Protein AF-A0A6B2TI38-F1 (afdb_monomer)

pLDDT: mean 94.14, std 8.58, range [46.91, 98.69]

Mean predicted aligned error: 3.37 Å

Structure (mmCIF, N/CA/C/O backbone):
data_AF-A0A6B2TI38-F1
#
_entry.id   AF-A0A6B2TI38-F1
#
loop_
_atom_site.group_PDB
_atom_site.id
_atom_site.type_symbol
_atom_site.label_atom_id
_atom_site.label_alt_id
_atom_site.label_comp_id
_atom_site.label_asym_id
_atom_site.label_entity_id
_atom_site.label_seq_id
_atom_site.pdbx_PDB_ins_code
_atom_site.Cartn_x
_atom_site.Cartn_y
_atom_site.Cartn_z
_atom_site.occupancy
_atom_site.B_iso_or_equiv
_atom_site.auth_seq_id
_atom_site.auth_comp_id
_atom_site.auth_asym_id
_atom_site.auth_atom_id
_atom_site.pdbx_PDB_model_num
ATOM 1 N N . GLY A 1 1 ? -5.266 13.052 19.823 1.00 46.91 1 GLY A N 1
ATOM 2 C CA . GLY A 1 1 ? -6.495 13.640 20.388 1.00 46.91 1 GLY A CA 1
ATOM 3 C C . GLY A 1 1 ? -7.495 12.536 20.680 1.00 46.91 1 GLY A C 1
ATOM 4 O O . GLY A 1 1 ? -7.220 11.406 20.290 1.00 46.91 1 GLY A O 1
ATOM 5 N N . PRO A 1 2 ? -8.620 12.839 21.339 1.00 62.25 2 PRO A N 1
ATOM 6 C CA . PRO A 1 2 ? -9.613 11.852 21.787 1.00 62.25 2 PRO A CA 1
ATOM 7 C C . PRO A 1 2 ? -10.292 11.031 20.669 1.00 62.25 2 PRO A C 1
ATOM 9 O O . PRO A 1 2 ? -11.040 10.115 20.972 1.00 62.25 2 PRO A O 1
ATOM 12 N N . GLU A 1 3 ? -10.005 11.304 19.393 1.00 71.62 3 GLU A N 1
ATOM 13 C CA . GLU A 1 3 ? -10.662 10.674 18.235 1.00 71.62 3 GLU A CA 1
ATOM 14 C C . GLU A 1 3 ? -9.812 9.619 17.506 1.00 71.62 3 GLU A C 1
ATOM 16 O O . GLU A 1 3 ? -10.222 9.102 16.472 1.00 71.62 3 GLU A O 1
ATOM 21 N N . GLY A 1 4 ? -8.627 9.282 18.025 1.00 77.00 4 GLY A N 1
ATOM 22 C CA . GLY A 1 4 ? -7.748 8.293 17.396 1.00 77.00 4 GLY A CA 1
ATOM 23 C C . GLY A 1 4 ? -7.167 8.728 16.034 1.00 77.00 4 GLY A C 1
ATOM 24 O O . GLY A 1 4 ? -7.403 9.843 15.558 1.00 77.00 4 GLY A O 1
ATOM 25 N N . PRO A 1 5 ? -6.305 7.895 15.431 1.00 86.88 5 PRO A N 1
ATOM 26 C CA . PRO A 1 5 ? -5.787 8.123 14.082 1.00 86.88 5 PRO A CA 1
ATOM 27 C C . PRO A 1 5 ? -6.892 7.967 13.027 1.00 86.88 5 PRO A C 1
ATOM 29 O O . PRO A 1 5 ? -7.718 7.068 13.118 1.00 86.88 5 PRO A O 1
ATOM 32 N N . ARG A 1 6 ? -6.877 8.831 12.004 1.00 93.69 6 ARG A N 1
ATOM 33 C CA . ARG A 1 6 ? -7.851 8.813 10.892 1.00 93.69 6 ARG A CA 1
ATOM 34 C C . ARG A 1 6 ? -7.288 8.215 9.606 1.00 93.69 6 ARG A C 1
ATOM 36 O O . ARG A 1 6 ? -8.027 7.716 8.765 1.00 93.69 6 ARG A O 1
ATOM 43 N N . THR A 1 7 ? -5.972 8.277 9.430 1.00 96.06 7 THR A N 1
ATOM 44 C CA . THR A 1 7 ? -5.290 7.799 8.227 1.00 96.06 7 THR A CA 1
ATOM 45 C C . THR A 1 7 ? -3.934 7.199 8.566 1.00 96.06 7 THR A C 1
ATOM 47 O O . THR A 1 7 ? -3.351 7.485 9.615 1.00 96.06 7 THR A O 1
ATOM 50 N N . VAL A 1 8 ? -3.423 6.381 7.650 1.00 96.38 8 VAL A N 1
ATOM 51 C CA . VAL A 1 8 ? -2.030 5.933 7.624 1.00 96.38 8 VAL A CA 1
ATOM 52 C C . VAL A 1 8 ? -1.439 6.335 6.285 1.00 96.38 8 VAL A C 1
ATOM 54 O O . VAL A 1 8 ? -1.986 5.983 5.242 1.00 96.38 8 VAL A O 1
ATOM 57 N N . THR A 1 9 ? -0.320 7.053 6.315 1.00 97.25 9 THR A N 1
ATOM 58 C CA . THR A 1 9 ? 0.463 7.356 5.115 1.00 97.25 9 THR A CA 1
ATOM 59 C C . THR A 1 9 ? 1.718 6.499 5.108 1.00 97.25 9 THR A C 1
ATOM 61 O O . THR A 1 9 ? 2.537 6.565 6.025 1.00 97.25 9 THR A O 1
ATOM 64 N N . PHE A 1 10 ? 1.877 5.709 4.054 1.00 97.50 10 PHE A N 1
ATOM 65 C CA . PHE A 1 10 ? 3.087 4.957 3.764 1.00 97.50 10 PHE A CA 1
ATOM 66 C C . PHE A 1 10 ? 3.965 5.791 2.837 1.00 97.50 10 PHE A C 1
ATOM 68 O O . PHE A 1 10 ? 3.489 6.255 1.807 1.00 97.50 10 PHE A O 1
ATOM 75 N N . ALA A 1 11 ? 5.236 5.973 3.191 1.00 97.00 11 ALA A N 1
ATOM 76 C CA . ALA A 1 11 ? 6.194 6.734 2.392 1.00 97.00 11 ALA A CA 1
ATOM 77 C C . ALA A 1 11 ? 7.411 5.866 2.062 1.00 97.00 11 ALA A C 1
ATOM 79 O O . ALA A 1 11 ? 8.136 5.447 2.967 1.00 97.00 11 ALA A O 1
ATOM 80 N N . ALA A 1 12 ? 7.660 5.618 0.781 1.00 96.69 12 ALA A N 1
ATOM 81 C CA . ALA A 1 12 ? 8.728 4.758 0.287 1.00 96.69 12 ALA A CA 1
ATOM 82 C C . ALA A 1 12 ? 9.817 5.556 -0.441 1.00 96.69 12 ALA A C 1
ATOM 84 O O . ALA A 1 12 ? 9.540 6.454 -1.237 1.00 96.69 12 ALA A O 1
ATOM 85 N N . ARG A 1 13 ? 11.083 5.171 -0.244 1.00 95.75 13 ARG A N 1
ATOM 86 C CA . ARG A 1 13 ? 12.166 5.577 -1.151 1.00 95.75 13 ARG A CA 1
ATOM 87 C C . ARG A 1 13 ? 12.154 4.639 -2.352 1.00 95.75 13 ARG A C 1
ATOM 89 O O . ARG A 1 13 ? 12.743 3.568 -2.311 1.00 95.75 13 ARG A O 1
ATOM 96 N N . LEU A 1 14 ? 11.483 5.048 -3.426 1.00 94.94 14 LEU A N 1
ATOM 97 C CA . LEU A 1 14 ? 11.204 4.172 -4.574 1.00 94.94 14 LEU A CA 1
ATOM 98 C C . LEU A 1 14 ? 12.453 3.599 -5.263 1.00 94.94 14 LEU A C 1
ATOM 100 O O . LEU A 1 14 ? 12.368 2.545 -5.877 1.00 94.94 14 LEU A O 1
ATOM 104 N N . GLY A 1 15 ? 13.603 4.274 -5.168 1.00 91.75 15 GLY A N 1
ATOM 105 C CA . GLY A 1 15 ? 14.861 3.785 -5.744 1.00 91.75 15 GLY A CA 1
ATOM 106 C C . GLY A 1 15 ? 15.468 2.578 -5.021 1.00 91.75 15 GLY A C 1
ATOM 107 O O . GLY A 1 15 ? 16.320 1.915 -5.597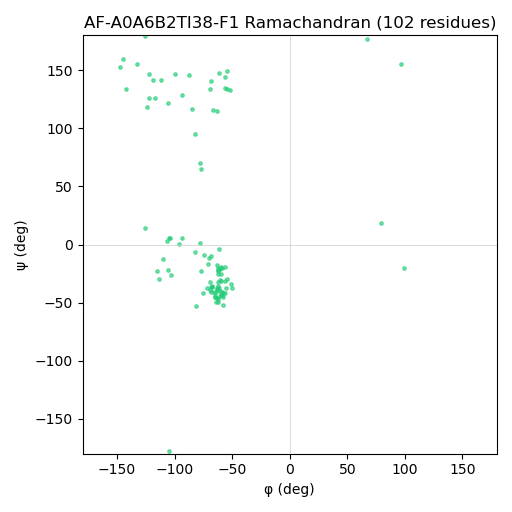 1.00 91.75 15 GLY A O 1
ATOM 108 N N . SER A 1 16 ? 15.042 2.295 -3.787 1.00 92.38 16 SER A N 1
ATOM 109 C CA . SER A 1 16 ? 15.535 1.181 -2.967 1.00 92.38 16 SER A CA 1
ATOM 110 C C . SER A 1 16 ? 14.406 0.274 -2.470 1.00 92.38 16 SER A C 1
ATOM 112 O O . SER A 1 16 ? 14.598 -0.453 -1.505 1.00 92.38 16 SER A O 1
ATOM 114 N N . LEU A 1 17 ? 13.208 0.392 -3.047 1.00 95.81 17 LEU A N 1
ATOM 115 C CA . LEU A 1 17 ? 12.056 -0.411 -2.656 1.00 95.81 17 LEU A CA 1
ATOM 116 C C . LEU A 1 17 ? 12.100 -1.744 -3.408 1.00 95.81 17 LEU A C 1
ATOM 118 O O . LEU A 1 17 ? 11.983 -1.745 -4.637 1.00 95.81 17 LEU A O 1
ATOM 122 N N . GLU A 1 18 ? 12.230 -2.856 -2.688 1.00 95.06 18 GLU A N 1
ATOM 123 C CA . GLU A 1 18 ? 12.138 -4.191 -3.284 1.00 95.06 18 GLU A CA 1
ATOM 124 C C . GLU A 1 18 ? 10.664 -4.573 -3.452 1.00 95.06 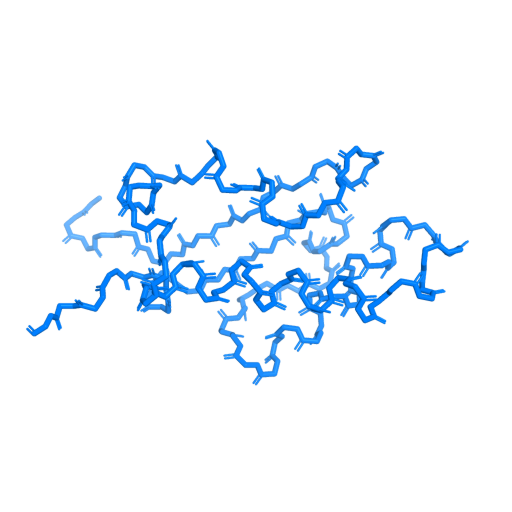18 GLU A C 1
ATOM 126 O O . GLU A 1 18 ? 10.203 -4.840 -4.573 1.00 95.06 18 GLU A O 1
ATOM 131 N N . GLN A 1 19 ? 9.894 -4.471 -2.365 1.00 96.44 19 GLN A N 1
ATOM 132 C CA . GLN A 1 19 ? 8.451 -4.696 -2.353 1.00 96.44 19 GLN A CA 1
ATOM 133 C C . GLN A 1 19 ? 7.727 -3.809 -1.320 1.00 96.44 19 GLN A C 1
ATOM 135 O O . GLN A 1 19 ? 8.309 -3.391 -0.321 1.00 96.44 19 GLN A O 1
ATOM 140 N N . PRO A 1 20 ? 6.445 -3.477 -1.536 1.00 97.69 20 PRO A N 1
ATOM 141 C CA . PRO A 1 20 ? 5.678 -2.666 -0.595 1.00 97.69 20 PRO A CA 1
ATOM 142 C C . PRO A 1 20 ? 5.601 -3.198 0.842 1.00 97.69 20 PRO A C 1
ATOM 144 O O . PRO A 1 20 ? 5.542 -2.386 1.767 1.00 97.69 20 PRO A O 1
ATOM 147 N N . SER A 1 21 ? 5.617 -4.515 1.064 1.00 97.38 21 SER A N 1
ATOM 148 C CA . SER A 1 21 ? 5.600 -5.090 2.416 1.00 97.38 21 SER A CA 1
ATOM 149 C C . SER A 1 21 ? 6.826 -4.746 3.266 1.00 97.38 21 SER A C 1
ATOM 151 O O . SER A 1 21 ? 6.708 -4.750 4.492 1.00 97.38 21 SER A O 1
ATOM 153 N N . ASP A 1 22 ? 7.937 -4.298 2.671 1.00 96.06 22 ASP A N 1
ATOM 154 C CA . ASP A 1 22 ? 9.102 -3.766 3.399 1.00 96.06 22 ASP A CA 1
ATOM 155 C C . ASP A 1 22 ? 8.733 -2.530 4.249 1.00 96.06 22 ASP A C 1
ATOM 157 O O . ASP A 1 22 ? 9.388 -2.184 5.232 1.00 96.06 22 ASP A O 1
ATOM 161 N N . LEU A 1 23 ? 7.626 -1.855 3.915 1.00 96.44 23 LEU A N 1
ATOM 162 C CA . LEU A 1 23 ? 7.109 -0.720 4.680 1.00 96.44 23 LEU A CA 1
ATOM 163 C C . LEU A 1 23 ? 6.522 -1.133 6.042 1.00 96.44 23 LEU A C 1
ATOM 165 O O . LEU A 1 23 ? 6.284 -0.259 6.881 1.00 96.44 23 LEU A O 1
ATOM 169 N N . ALA A 1 24 ? 6.328 -2.435 6.291 1.00 96.38 24 ALA A N 1
ATOM 170 C CA . ALA A 1 24 ? 5.846 -2.972 7.562 1.00 96.38 24 ALA A CA 1
ATOM 171 C C . ALA A 1 24 ? 6.699 -2.536 8.761 1.00 96.38 24 ALA A C 1
ATOM 173 O O . ALA A 1 24 ? 6.161 -2.225 9.823 1.00 96.38 24 ALA A O 1
ATOM 174 N N . GLU A 1 25 ? 8.021 -2.454 8.589 1.00 94.00 25 GLU A N 1
ATOM 175 C CA . GLU A 1 25 ? 8.968 -2.080 9.650 1.00 94.00 25 GLU A CA 1
ATOM 176 C C . GLU A 1 25 ? 8.736 -0.661 10.186 1.00 94.00 25 GLU A C 1
ATOM 178 O O . GLU A 1 25 ? 9.152 -0.315 11.292 1.00 94.00 25 GLU A O 1
ATOM 183 N N . ARG A 1 26 ? 8.053 0.175 9.397 1.00 94.00 26 ARG A N 1
ATOM 184 C CA . ARG A 1 26 ? 7.779 1.586 9.692 1.00 94.00 26 ARG A CA 1
ATOM 185 C C . ARG A 1 26 ? 6.339 1.822 10.134 1.00 94.00 26 ARG A C 1
ATOM 187 O O . ARG A 1 26 ? 5.937 2.974 10.310 1.00 94.00 26 ARG A O 1
ATOM 194 N N . LEU A 1 27 ? 5.561 0.754 10.307 1.00 94.31 27 LEU A N 1
ATOM 195 C CA . LEU A 1 27 ? 4.196 0.847 10.799 1.00 94.31 27 LEU A CA 1
ATOM 196 C C . LEU A 1 27 ? 4.158 1.457 12.209 1.00 94.31 27 LEU A C 1
ATOM 198 O O . LEU A 1 27 ? 5.038 1.203 13.037 1.00 94.31 27 LEU A O 1
ATOM 202 N N . PRO A 1 28 ? 3.093 2.208 12.541 1.00 92.62 28 PRO A N 1
ATOM 203 C CA . PRO A 1 28 ? 2.824 2.590 13.920 1.00 92.62 28 PRO A CA 1
ATOM 204 C C . PRO A 1 28 ? 2.762 1.355 14.827 1.00 92.62 28 PRO A C 1
ATOM 206 O O . PRO A 1 28 ? 2.273 0.305 14.411 1.00 92.62 28 PRO A O 1
ATOM 209 N N . LYS A 1 29 ? 3.152 1.490 16.103 1.00 90.94 29 LYS A N 1
ATOM 210 C CA . LYS A 1 29 ? 3.096 0.386 17.088 1.00 90.94 29 LYS A CA 1
ATOM 211 C C . LYS A 1 29 ? 1.731 -0.309 17.162 1.00 90.94 29 LYS A C 1
ATOM 213 O O . LYS A 1 29 ? 1.664 -1.516 17.359 1.00 90.94 29 LYS A O 1
ATOM 218 N N . ALA A 1 30 ? 0.656 0.454 16.969 1.00 91.62 30 ALA A N 1
ATOM 219 C CA . ALA A 1 30 ? -0.711 -0.057 16.939 1.00 91.62 30 ALA A CA 1
ATOM 220 C C . ALA A 1 30 ? -0.976 -1.065 15.798 1.00 91.62 30 ALA A C 1
ATOM 222 O O . ALA A 1 30 ? -1.896 -1.867 15.913 1.00 91.62 30 ALA A O 1
ATOM 223 N N . LEU A 1 31 ? -0.173 -1.041 14.728 1.00 94.25 31 LEU A N 1
ATOM 224 C CA . LEU A 1 31 ? -0.298 -1.919 13.563 1.00 94.25 31 LEU A CA 1
ATOM 225 C C . LEU A 1 31 ? 0.875 -2.893 13.406 1.00 94.25 31 LEU A C 1
ATOM 227 O O . LEU A 1 31 ? 0.669 -3.991 12.904 1.00 94.25 31 LEU A O 1
ATOM 231 N N . ILE A 1 32 ? 2.090 -2.544 13.846 1.00 94.50 32 ILE A N 1
ATOM 232 C CA . ILE A 1 32 ? 3.279 -3.377 13.595 1.00 94.50 32 ILE A CA 1
ATOM 233 C C . ILE A 1 32 ? 3.159 -4.779 14.214 1.00 94.50 32 ILE A C 1
ATOM 235 O O . ILE A 1 32 ? 3.464 -5.771 13.563 1.00 94.50 32 ILE A O 1
ATOM 239 N N . HIS A 1 33 ? 2.612 -4.886 15.430 1.00 94.06 33 HIS A N 1
ATOM 240 C CA . HIS A 1 33 ? 2.364 -6.174 16.096 1.00 94.06 33 HIS A CA 1
ATOM 241 C C . HIS A 1 33 ? 1.168 -6.942 15.518 1.00 94.06 33 HIS A C 1
ATOM 243 O O . HIS A 1 33 ? 0.922 -8.084 15.894 1.00 94.06 33 HIS A O 1
ATOM 249 N N . ARG A 1 34 ? 0.404 -6.297 14.635 1.00 94.81 34 ARG A N 1
ATOM 250 C CA . ARG A 1 34 ? -0.792 -6.828 13.979 1.00 94.81 34 ARG A CA 1
ATOM 251 C C . ARG A 1 34 ? -0.532 -7.159 12.516 1.00 94.81 34 ARG A C 1
ATOM 253 O O . ARG A 1 34 ? -1.446 -7.591 11.832 1.00 94.81 34 ARG A O 1
ATOM 260 N N . ASN A 1 35 ? 0.694 -6.998 12.022 1.00 96.75 35 ASN A N 1
ATOM 261 C CA . ASN A 1 35 ? 1.054 -7.421 10.676 1.00 96.75 35 ASN A CA 1
ATOM 262 C C . ASN A 1 35 ? 1.248 -8.946 10.604 1.00 96.75 35 ASN A C 1
ATOM 264 O O . ASN A 1 35 ? 2.353 -9.441 10.402 1.00 96.75 35 ASN A O 1
ATOM 268 N N . VAL A 1 36 ? 0.161 -9.687 10.818 1.00 96.31 36 VAL A N 1
ATOM 269 C CA . VAL A 1 36 ? 0.098 -11.152 10.794 1.00 96.31 36 VAL A CA 1
ATOM 270 C C . VAL A 1 36 ? -1.096 -11.618 9.951 1.00 96.31 36 VAL A C 1
ATOM 272 O O . VAL A 1 36 ? -2.068 -10.870 9.809 1.00 96.31 36 VAL A O 1
ATOM 275 N N . PRO A 1 37 ? -1.072 -12.840 9.386 1.00 96.31 37 PRO A 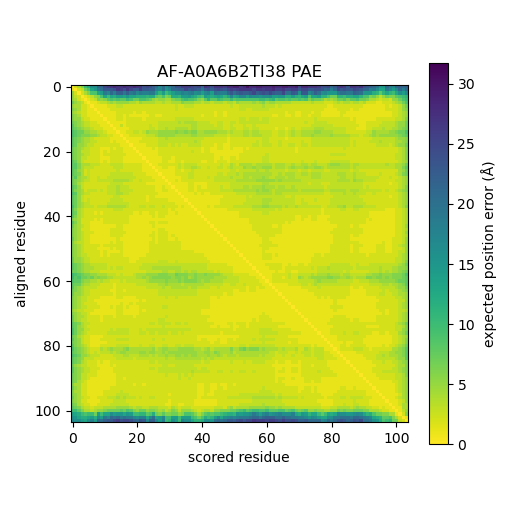N 1
ATOM 276 C CA . PRO A 1 37 ? -2.187 -13.359 8.600 1.00 96.31 37 PRO A CA 1
ATOM 277 C C . PRO A 1 37 ? -3.534 -13.261 9.332 1.00 96.31 37 PRO A C 1
ATOM 279 O O . PRO A 1 37 ? -3.651 -13.646 10.492 1.00 96.31 37 PRO A O 1
ATOM 282 N N . GLY A 1 38 ? -4.557 -12.761 8.632 1.00 95.19 38 GLY A N 1
ATOM 283 C CA . GLY A 1 38 ? -5.911 -12.555 9.166 1.00 95.19 38 GLY A CA 1
ATOM 284 C C . GLY A 1 38 ? -6.214 -11.114 9.594 1.00 95.19 38 GLY A C 1
ATOM 285 O O . GLY A 1 38 ? -7.383 -10.730 9.625 1.00 95.19 38 GLY A O 1
ATOM 286 N N . GLU A 1 39 ? -5.190 -10.296 9.840 1.00 96.94 39 GLU A N 1
ATOM 287 C CA . GLU A 1 39 ? -5.354 -8.883 10.192 1.00 96.94 39 GLU A CA 1
ATOM 288 C C . GLU A 1 39 ? -5.427 -7.985 8.936 1.00 96.94 39 GLU A C 1
ATOM 290 O O . GLU A 1 39 ? -4.754 -8.262 7.932 1.00 96.94 39 GLU A O 1
ATOM 295 N N . PRO A 1 40 ? -6.207 -6.884 8.955 1.00 97.25 40 PRO A N 1
ATOM 296 C CA . PRO A 1 40 ? -6.390 -6.032 7.777 1.00 97.25 40 PRO A CA 1
ATOM 297 C C . PRO A 1 40 ? -5.102 -5.384 7.258 1.00 97.25 40 PRO A C 1
ATOM 299 O O . PRO A 1 40 ? -4.906 -5.314 6.048 1.00 97.25 40 PRO A O 1
ATOM 302 N N . VAL A 1 41 ? -4.187 -4.969 8.142 1.00 97.25 41 VAL A N 1
ATOM 303 C CA . VAL A 1 41 ? -2.895 -4.390 7.728 1.00 97.25 41 VAL A CA 1
ATOM 304 C C . VAL A 1 41 ? -2.025 -5.389 6.954 1.00 97.25 41 VAL A C 1
ATOM 306 O O . VAL A 1 41 ? -1.400 -5.017 5.963 1.00 97.25 41 VAL A O 1
ATOM 309 N N . HIS A 1 42 ? -2.043 -6.667 7.345 1.00 97.88 42 HIS A N 1
ATOM 310 C CA . HIS A 1 42 ? -1.340 -7.721 6.617 1.00 97.88 42 HIS A CA 1
ATOM 311 C C . HIS A 1 42 ? -1.987 -7.980 5.254 1.00 97.88 42 HIS A C 1
ATOM 313 O O . HIS A 1 42 ? -1.290 -8.158 4.256 1.00 97.88 42 HIS A O 1
ATOM 319 N N . ALA A 1 43 ? -3.324 -7.979 5.186 1.00 98.19 43 ALA A N 1
ATOM 320 C CA . ALA A 1 43 ? -4.038 -8.092 3.915 1.00 98.19 43 ALA A CA 1
ATOM 321 C C . ALA A 1 43 ? -3.696 -6.930 2.967 1.00 98.19 43 ALA A C 1
ATOM 323 O O . ALA A 1 43 ? -3.379 -7.179 1.807 1.00 98.19 43 ALA A O 1
ATOM 324 N N . PHE A 1 44 ? -3.663 -5.695 3.479 1.00 98.38 44 PHE A N 1
ATOM 325 C CA . PHE A 1 44 ? -3.289 -4.508 2.710 1.00 98.38 44 PHE A CA 1
ATOM 326 C C . PHE A 1 44 ? -1.888 -4.622 2.110 1.00 98.38 44 PHE A C 1
ATOM 328 O O . PHE A 1 44 ? -1.729 -4.456 0.903 1.00 98.38 44 PHE A O 1
ATOM 335 N N . LEU A 1 45 ? -0.874 -4.942 2.922 1.00 98.25 45 LEU A N 1
ATOM 336 C CA . LEU A 1 45 ? 0.502 -5.054 2.427 1.00 98.25 45 LEU A CA 1
ATOM 337 C C . LEU A 1 45 ? 0.652 -6.183 1.401 1.00 98.25 45 LEU A C 1
ATOM 339 O O . LEU A 1 45 ? 1.319 -6.001 0.387 1.00 98.25 45 LEU A O 1
ATOM 343 N N . ARG A 1 46 ? -0.034 -7.313 1.603 1.00 98.44 46 ARG A N 1
ATOM 344 C CA . ARG A 1 46 ? -0.046 -8.422 0.641 1.00 98.44 46 ARG A CA 1
ATOM 345 C C . ARG A 1 46 ? -0.705 -8.035 -0.687 1.00 98.44 46 ARG A C 1
ATOM 347 O O . ARG A 1 46 ? -0.220 -8.408 -1.755 1.00 98.44 46 ARG A O 1
ATOM 354 N N . ASP A 1 47 ? -1.824 -7.320 -0.638 1.00 98.69 47 ASP A N 1
ATOM 355 C CA . ASP A 1 47 ? -2.505 -6.856 -1.849 1.00 98.69 47 ASP A CA 1
ATOM 356 C C . ASP A 1 47 ? -1.675 -5.780 -2.562 1.00 98.69 47 ASP A C 1
ATOM 358 O O . ASP A 1 47 ? -1.621 -5.752 -3.794 1.00 98.69 47 ASP A O 1
ATOM 362 N N . PHE A 1 48 ? -0.934 -4.969 -1.803 1.00 98.62 48 PHE A N 1
ATOM 363 C CA . PHE A 1 48 ? 0.028 -4.025 -2.357 1.00 98.62 48 PHE A CA 1
ATOM 364 C C . PHE A 1 48 ? 1.185 -4.748 -3.061 1.00 98.62 48 PHE A C 1
ATOM 366 O O . PHE A 1 48 ? 1.503 -4.414 -4.202 1.00 98.62 48 PHE A O 1
ATOM 373 N N . ASP A 1 49 ? 1.759 -5.793 -2.461 1.00 98.62 49 ASP A N 1
ATOM 374 C CA . ASP A 1 49 ? 2.786 -6.616 -3.113 1.00 98.62 49 ASP A CA 1
ATOM 375 C C . ASP A 1 49 ? 2.275 -7.224 -4.423 1.00 98.62 49 ASP A C 1
ATOM 377 O O . ASP A 1 49 ? 2.969 -7.197 -5.444 1.00 98.62 49 ASP A O 1
ATOM 381 N N . ARG A 1 50 ? 1.027 -7.708 -4.439 1.00 98.62 50 ARG A N 1
ATOM 382 C CA . ARG A 1 50 ? 0.387 -8.220 -5.657 1.00 98.62 50 ARG A CA 1
ATOM 383 C C . ARG A 1 50 ? 0.252 -7.134 -6.726 1.00 98.62 50 ARG A C 1
ATOM 385 O O . ARG A 1 50 ? 0.604 -7.388 -7.879 1.00 98.62 50 ARG A O 1
ATOM 392 N N . ALA A 1 51 ? -0.225 -5.943 -6.368 1.00 98.50 51 ALA A N 1
ATOM 393 C CA . ALA A 1 51 ? -0.343 -4.819 -7.298 1.00 98.50 51 ALA A CA 1
ATOM 394 C C . ALA A 1 51 ? 1.033 -4.375 -7.832 1.00 98.50 51 ALA A C 1
ATOM 396 O O . ALA A 1 51 ? 1.202 -4.116 -9.024 1.00 98.50 51 ALA A O 1
ATOM 397 N N . TRP A 1 52 ? 2.055 -4.360 -6.975 1.00 98.31 52 TRP A N 1
ATOM 398 C CA . TRP A 1 52 ? 3.434 -4.046 -7.345 1.00 98.31 52 TRP A CA 1
ATOM 399 C C . TRP A 1 52 ? 4.053 -5.081 -8.286 1.00 98.31 52 TRP A C 1
ATOM 401 O O . TRP A 1 52 ? 4.751 -4.713 -9.240 1.00 98.31 52 TRP A O 1
ATOM 411 N N . ALA A 1 53 ? 3.798 -6.369 -8.051 1.00 98.12 53 ALA A N 1
ATOM 412 C CA . ALA A 1 53 ? 4.214 -7.455 -8.931 1.00 98.12 53 ALA A CA 1
ATOM 413 C C . ALA A 1 53 ? 3.508 -7.373 -10.294 1.00 98.12 53 ALA A C 1
ATOM 415 O O . ALA A 1 53 ? 4.169 -7.443 -11.328 1.00 98.12 53 ALA A O 1
ATOM 416 N N . ALA A 1 54 ? 2.194 -7.125 -10.314 1.00 98.25 54 ALA A N 1
ATOM 417 C CA . ALA A 1 54 ? 1.433 -6.924 -11.550 1.00 98.25 54 ALA A CA 1
ATOM 418 C C . ALA A 1 54 ? 1.916 -5.696 -12.346 1.00 98.25 54 ALA A C 1
ATOM 420 O O . ALA A 1 54 ? 1.922 -5.706 -13.576 1.00 98.25 54 ALA A O 1
ATOM 421 N N . ALA A 1 55 ? 2.397 -4.661 -11.653 1.00 98.12 55 ALA A N 1
ATOM 422 C CA . ALA A 1 55 ? 2.983 -3.473 -12.262 1.00 98.12 55 ALA A CA 1
ATOM 423 C C . ALA A 1 55 ? 4.430 -3.669 -12.768 1.00 98.12 55 ALA A C 1
ATOM 425 O O . ALA A 1 55 ? 5.007 -2.717 -13.296 1.00 98.12 55 ALA A O 1
ATOM 426 N N . ALA A 1 56 ? 5.037 -4.860 -12.658 1.00 96.31 56 ALA A N 1
ATOM 427 C CA . ALA A 1 56 ? 6.413 -5.120 -13.107 1.00 96.31 56 ALA A CA 1
ATOM 428 C C . ALA A 1 56 ? 6.734 -4.654 -14.547 1.00 96.31 56 ALA A C 1
ATOM 430 O O . ALA A 1 56 ? 7.812 -4.084 -14.731 1.00 96.31 56 ALA A O 1
ATOM 431 N N . PRO A 1 57 ? 5.833 -4.760 -15.551 1.00 96.88 57 PRO A N 1
ATOM 432 C CA . PRO A 1 57 ? 6.087 -4.228 -16.896 1.00 96.88 57 PRO A CA 1
ATOM 433 C C . PRO A 1 57 ? 6.358 -2.715 -16.945 1.00 96.88 57 PRO A C 1
ATOM 435 O O . PRO A 1 57 ? 6.964 -2.224 -17.893 1.00 96.88 57 PRO A O 1
ATOM 438 N N . TYR A 1 58 ? 5.948 -1.957 -15.921 1.00 96.31 58 TYR A N 1
ATOM 439 C CA . TYR A 1 58 ? 6.211 -0.519 -15.822 1.00 96.31 58 TYR A CA 1
ATOM 440 C C . TYR A 1 58 ? 7.608 -0.191 -15.274 1.00 96.31 58 TYR A C 1
ATOM 442 O O . TYR A 1 58 ? 7.995 0.978 -15.280 1.00 96.31 58 TYR A O 1
ATOM 450 N N . ALA A 1 59 ? 8.380 -1.186 -14.818 1.00 90.56 59 ALA A N 1
ATOM 451 C CA . ALA A 1 59 ? 9.723 -0.978 -14.272 1.00 90.56 59 ALA A CA 1
ATOM 452 C C . ALA A 1 59 ? 10.681 -0.326 -15.286 1.00 90.56 59 ALA A C 1
ATOM 454 O O . ALA A 1 59 ? 11.513 0.488 -14.889 1.00 90.56 59 ALA A O 1
ATOM 455 N N . SER A 1 60 ? 10.510 -0.591 -16.587 1.00 93.38 60 SER A N 1
ATOM 456 C CA . SER A 1 60 ? 11.279 0.049 -17.667 1.00 93.38 60 SER A CA 1
ATOM 457 C C . SER A 1 60 ? 11.074 1.568 -17.748 1.00 93.38 60 SER A C 1
ATOM 459 O O . SER A 1 60 ? 11.948 2.275 -18.237 1.00 93.38 60 SER A O 1
ATOM 461 N N . TYR A 1 61 ? 9.953 2.085 -17.229 1.00 94.00 61 TYR A N 1
ATOM 462 C CA . TYR A 1 61 ? 9.673 3.524 -17.112 1.00 94.00 61 TYR A CA 1
ATOM 463 C C . TYR A 1 61 ? 10.086 4.106 -15.745 1.00 94.00 61 TYR A C 1
ATOM 465 O O . TYR A 1 61 ? 9.812 5.271 -15.445 1.00 94.00 61 TYR A O 1
ATOM 473 N N . GLY A 1 62 ? 10.733 3.296 -14.902 1.00 95.12 62 GLY A N 1
ATOM 474 C CA . GLY A 1 62 ? 11.225 3.650 -13.575 1.00 95.12 62 GLY A CA 1
ATOM 475 C C . GLY A 1 62 ? 10.283 3.267 -12.428 1.00 95.12 62 GLY A C 1
ATOM 476 O O . GLY A 1 62 ? 9.058 3.207 -12.570 1.00 95.12 62 GLY A O 1
ATOM 477 N N . ALA A 1 63 ? 10.867 3.082 -11.237 1.00 95.44 63 ALA A N 1
ATOM 478 C CA . ALA A 1 63 ? 10.158 2.682 -10.015 1.00 95.44 63 ALA A CA 1
ATOM 479 C C . ALA A 1 63 ? 8.983 3.611 -9.656 1.00 95.44 63 ALA A C 1
ATOM 481 O O . ALA A 1 63 ? 7.972 3.164 -9.125 1.00 95.44 63 ALA A O 1
ATOM 482 N N . ARG A 1 64 ? 9.075 4.896 -10.019 1.00 96.75 64 ARG A N 1
ATOM 483 C CA . ARG A 1 64 ? 7.995 5.877 -9.851 1.00 96.75 64 ARG A CA 1
ATOM 484 C C . ARG A 1 64 ? 6.746 5.540 -10.659 1.00 96.75 64 ARG A C 1
ATOM 486 O O . ARG A 1 64 ? 5.647 5.616 -10.121 1.00 96.75 64 ARG A O 1
ATOM 493 N N . GLN A 1 65 ? 6.896 5.183 -11.935 1.00 97.19 65 GLN A N 1
ATOM 494 C CA . GLN A 1 65 ? 5.751 4.820 -12.776 1.00 97.19 65 GLN A CA 1
ATOM 495 C C . GLN A 1 65 ? 5.148 3.492 -12.330 1.00 97.19 65 GLN A C 1
ATOM 497 O O . GLN A 1 65 ? 3.926 3.375 -12.238 1.00 97.19 65 GLN A O 1
ATOM 502 N N . ARG A 1 66 ? 6.003 2.534 -11.956 1.00 97.88 66 ARG A N 1
ATOM 503 C CA . ARG A 1 66 ? 5.571 1.277 -11.341 1.00 97.88 66 ARG A CA 1
ATOM 504 C C . ARG A 1 66 ? 4.762 1.510 -10.060 1.00 97.88 66 ARG A C 1
ATOM 506 O O . ARG A 1 66 ? 3.692 0.930 -9.918 1.00 97.88 66 ARG A O 1
ATOM 513 N N . TRP A 1 67 ? 5.215 2.403 -9.178 1.00 98.19 67 TRP A N 1
ATOM 514 C CA . TRP A 1 67 ? 4.509 2.759 -7.940 1.00 98.19 67 TRP A CA 1
ATOM 515 C C . TRP A 1 67 ? 3.149 3.388 -8.220 1.00 98.19 67 TRP A C 1
ATOM 517 O O . TRP A 1 67 ? 2.141 2.931 -7.694 1.00 98.19 67 TRP A O 1
ATOM 527 N N . ILE A 1 68 ? 3.101 4.391 -9.102 1.00 98.06 68 ILE A N 1
ATOM 528 C CA . ILE A 1 68 ? 1.845 5.043 -9.499 1.00 98.06 68 ILE A CA 1
ATOM 529 C C . ILE A 1 68 ? 0.856 4.014 -10.049 1.00 98.06 68 ILE A C 1
ATOM 531 O O . ILE A 1 68 ? -0.326 4.083 -9.727 1.00 98.06 68 ILE A O 1
ATOM 535 N N . ARG A 1 69 ? 1.318 3.058 -10.866 1.00 98.19 69 ARG A N 1
ATOM 536 C CA . ARG A 1 69 ? 0.461 1.984 -11.374 1.00 98.19 69 ARG A CA 1
ATOM 537 C C . ARG A 1 69 ? -0.048 1.081 -10.249 1.00 98.19 69 ARG A C 1
ATOM 539 O O . ARG A 1 69 ? -1.249 0.855 -10.183 1.00 98.19 69 ARG A O 1
ATOM 546 N N . ALA A 1 70 ? 0.836 0.611 -9.373 1.00 98.38 70 ALA A N 1
ATOM 547 C CA . ALA A 1 70 ? 0.468 -0.267 -8.266 1.00 98.38 70 ALA A CA 1
ATOM 548 C C . ALA A 1 70 ? -0.553 0.391 -7.322 1.00 98.38 70 ALA A C 1
ATOM 550 O O . ALA A 1 70 ? -1.542 -0.232 -6.950 1.00 98.38 70 ALA A O 1
ATOM 551 N N . VAL A 1 71 ? -0.362 1.673 -6.988 1.00 98.50 71 VAL A N 1
ATOM 552 C CA . VAL A 1 71 ? -1.309 2.411 -6.140 1.00 98.50 71 VAL A CA 1
ATOM 553 C C . VAL A 1 71 ? -2.651 2.630 -6.846 1.00 98.50 71 VAL A C 1
ATOM 555 O O . VAL A 1 71 ? -3.687 2.514 -6.203 1.00 98.50 71 VAL A O 1
ATOM 558 N N . ARG A 1 72 ? -2.665 2.879 -8.165 1.00 98.06 72 ARG A N 1
ATOM 559 C CA . ARG A 1 72 ? -3.919 2.931 -8.944 1.00 98.06 72 ARG A CA 1
ATOM 560 C C . ARG A 1 72 ? -4.696 1.624 -8.869 1.00 98.06 72 ARG A C 1
ATOM 562 O O . ARG A 1 72 ? -5.906 1.661 -8.707 1.00 98.06 72 ARG A O 1
ATOM 569 N N . ASP A 1 73 ? -4.009 0.493 -8.993 1.00 98.06 73 ASP A N 1
ATOM 570 C CA . ASP A 1 73 ? -4.663 -0.814 -8.923 1.00 98.06 73 ASP A CA 1
ATOM 571 C C . ASP A 1 73 ? -5.202 -1.081 -7.502 1.00 98.06 73 ASP A C 1
ATOM 573 O O . ASP A 1 73 ? -6.308 -1.592 -7.354 1.00 98.06 73 ASP A O 1
ATOM 577 N N . LEU A 1 74 ? -4.495 -0.632 -6.455 1.00 97.25 74 LEU A N 1
ATOM 578 C CA . LEU A 1 74 ? -4.979 -0.705 -5.070 1.00 97.25 74 LEU A CA 1
ATOM 579 C C . LEU A 1 74 ? -6.276 0.069 -4.813 1.00 97.25 74 LEU A C 1
ATOM 581 O O . LEU A 1 74 ? -7.045 -0.343 -3.945 1.00 97.25 74 LEU A O 1
ATOM 585 N N . THR A 1 75 ? -6.543 1.175 -5.521 1.00 97.69 75 THR A N 1
ATOM 586 C CA . THR A 1 75 ? -7.746 1.984 -5.247 1.00 97.69 75 THR A CA 1
ATOM 587 C C . THR A 1 75 ? -9.047 1.270 -5.613 1.00 97.69 75 THR A C 1
ATOM 589 O O . THR A 1 75 ? -10.118 1.786 -5.303 1.00 97.69 75 THR A O 1
ATOM 592 N N . ALA A 1 76 ? -8.980 0.128 -6.307 1.00 97.38 76 ALA A N 1
ATOM 593 C CA . ALA A 1 76 ? -10.147 -0.703 -6.583 1.00 97.38 76 ALA A CA 1
ATOM 594 C C . ALA A 1 76 ? -10.696 -1.366 -5.308 1.00 97.38 76 ALA A C 1
ATOM 596 O O . ALA A 1 76 ? -11.910 -1.461 -5.147 1.00 97.38 76 ALA A O 1
ATOM 597 N N . ASP A 1 77 ? -9.804 -1.768 -4.399 1.00 97.31 77 ASP A N 1
ATOM 598 C CA . ASP A 1 77 ? -10.146 -2.580 -3.226 1.00 97.31 77 ASP A CA 1
ATOM 599 C C . ASP A 1 77 ? -9.925 -1.841 -1.897 1.00 97.31 77 ASP A C 1
ATOM 601 O O . ASP A 1 77 ? -10.539 -2.174 -0.881 1.00 97.31 77 ASP A O 1
ATOM 605 N N . TRP A 1 78 ? -9.066 -0.816 -1.888 1.00 98.25 78 TRP A N 1
ATOM 606 C CA . TRP A 1 78 ? -8.649 -0.115 -0.676 1.00 98.25 78 TRP A CA 1
ATOM 607 C C . TRP A 1 78 ? -9.024 1.372 -0.704 1.00 98.25 78 TRP A C 1
ATOM 609 O O . TRP A 1 78 ? -8.878 2.033 -1.735 1.00 98.25 78 TRP A O 1
ATOM 619 N N . PRO A 1 79 ? -9.454 1.952 0.438 1.00 97.81 79 PRO A N 1
ATOM 620 C CA . PRO A 1 79 ? -9.841 3.357 0.532 1.00 97.81 79 PRO A CA 1
ATOM 621 C C . PRO A 1 79 ? -8.610 4.271 0.607 1.00 97.81 79 PRO A C 1
ATOM 623 O O . PRO A 1 79 ? -8.304 4.859 1.651 1.00 97.81 79 PRO A O 1
ATOM 626 N N . VAL A 1 80 ? -7.900 4.371 -0.515 1.00 98.25 80 VAL A N 1
ATOM 627 C CA . VAL A 1 80 ? -6.819 5.332 -0.741 1.00 98.25 80 VAL A CA 1
ATOM 628 C C . VAL A 1 80 ? -7.417 6.739 -0.828 1.00 98.25 80 VAL A C 1
ATOM 630 O O . VAL A 1 80 ? -8.441 6.956 -1.473 1.00 98.25 80 VAL A O 1
ATOM 633 N N . LEU A 1 81 ? -6.805 7.689 -0.128 1.00 97.94 81 LEU A N 1
ATOM 634 C CA . LEU A 1 81 ? -7.329 9.041 0.083 1.00 9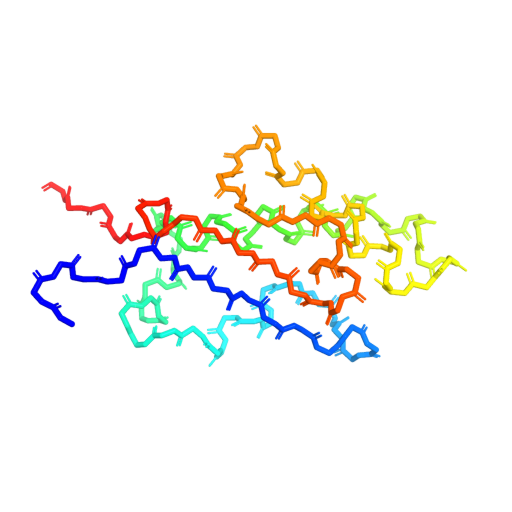7.94 81 LEU A CA 1
ATOM 635 C C . LEU A 1 81 ? -6.558 10.129 -0.658 1.00 97.94 81 LEU A C 1
ATOM 637 O O . LEU A 1 81 ? -7.009 11.272 -0.696 1.00 97.94 81 LEU A O 1
ATOM 641 N N . ASP A 1 82 ? -5.382 9.803 -1.179 1.00 95.62 82 ASP A N 1
ATOM 642 C CA . ASP A 1 82 ? -4.541 10.735 -1.910 1.00 95.62 82 ASP A CA 1
ATOM 643 C C . ASP A 1 82 ? -4.566 10.486 -3.421 1.00 95.62 82 ASP A C 1
ATOM 645 O O . ASP A 1 82 ? -5.324 9.669 -3.939 1.00 95.62 82 ASP A O 1
ATOM 649 N N . ASP A 1 83 ? -3.774 11.273 -4.145 1.00 95.31 83 ASP A N 1
ATOM 650 C CA . ASP A 1 83 ? -3.791 11.337 -5.597 1.00 95.31 83 ASP A CA 1
ATOM 651 C C . ASP A 1 83 ? -2.406 11.085 -6.211 1.00 95.31 83 ASP A C 1
ATOM 653 O O . ASP A 1 83 ? -1.377 10.941 -5.539 1.00 95.31 83 ASP A O 1
ATOM 657 N N . ALA A 1 84 ? -2.362 11.113 -7.543 1.00 94.19 84 ALA A N 1
ATOM 658 C CA . ALA A 1 84 ? -1.140 10.913 -8.308 1.00 94.19 84 ALA A CA 1
ATOM 659 C C . ALA A 1 84 ? -0.003 11.892 -7.951 1.00 94.19 84 ALA A C 1
ATOM 661 O O . ALA A 1 84 ? 1.148 11.607 -8.280 1.00 94.19 84 ALA A O 1
ATOM 662 N N . SER A 1 85 ? -0.275 13.039 -7.317 1.00 96.44 85 SER A N 1
ATOM 663 C CA . SER A 1 85 ? 0.746 13.972 -6.828 1.00 96.44 85 SER A CA 1
ATOM 664 C C . SER A 1 85 ? 1.498 13.447 -5.612 1.00 96.44 85 SER A C 1
ATOM 666 O O . SER A 1 85 ? 2.720 13.612 -5.535 1.00 96.44 85 SER A O 1
ATOM 668 N N . ARG A 1 86 ? 0.800 12.760 -4.705 1.00 97.44 86 ARG A N 1
ATOM 669 C CA . ARG A 1 86 ? 1.394 12.078 -3.547 1.00 97.44 86 ARG A CA 1
ATOM 670 C C . ARG A 1 86 ? 2.094 10.790 -3.954 1.00 97.44 86 ARG A C 1
ATOM 672 O O . ARG A 1 86 ? 3.252 10.581 -3.600 1.00 97.44 86 ARG A O 1
ATOM 679 N N . TRP A 1 87 ? 1.492 10.016 -4.853 1.00 97.75 87 TRP A N 1
ATOM 680 C CA . TRP A 1 87 ? 2.108 8.782 -5.362 1.00 97.75 87 TRP A CA 1
ATOM 681 C C . TRP A 1 87 ? 3.416 9.063 -6.095 1.00 97.75 87 TRP A C 1
ATOM 683 O O . TRP A 1 87 ? 4.401 8.339 -5.974 1.00 97.75 87 TRP A O 1
ATOM 693 N N . ARG A 1 88 ? 3.476 10.194 -6.798 1.00 96.56 88 ARG A N 1
ATOM 694 C CA . ARG A 1 88 ? 4.694 10.706 -7.424 1.00 96.56 88 ARG A CA 1
ATOM 695 C C . ARG A 1 88 ? 5.835 10.985 -6.435 1.00 96.56 88 ARG A C 1
ATOM 697 O O . ARG A 1 88 ? 6.965 11.098 -6.906 1.00 96.56 88 ARG A O 1
ATOM 704 N N . GLN A 1 89 ? 5.566 11.130 -5.142 1.00 97.25 89 GLN A N 1
ATOM 705 C CA . GLN A 1 89 ? 6.558 11.307 -4.073 1.00 97.25 89 GLN A CA 1
ATOM 706 C C . GLN A 1 89 ? 6.898 9.982 -3.366 1.00 97.25 89 GLN A C 1
ATOM 708 O O . GLN A 1 89 ? 7.733 9.970 -2.471 1.00 97.25 89 GLN A O 1
ATOM 713 N N . GLY A 1 90 ? 6.293 8.865 -3.790 1.00 97.69 90 GLY A N 1
ATOM 714 C CA . GLY A 1 90 ? 6.401 7.577 -3.105 1.00 97.69 90 GLY A CA 1
ATOM 715 C C . GLY A 1 90 ? 5.488 7.468 -1.886 1.00 97.69 90 GLY A C 1
ATOM 716 O O . GLY A 1 90 ? 5.736 6.629 -1.026 1.00 97.69 90 GLY A O 1
ATOM 717 N N . GLU A 1 91 ? 4.461 8.316 -1.791 1.00 98.19 91 GLU A N 1
ATOM 718 C CA . GLU A 1 91 ? 3.478 8.287 -0.708 1.00 98.19 91 GLU A CA 1
ATOM 719 C C . GLU A 1 91 ? 2.191 7.583 -1.155 1.00 98.19 91 GLU A C 1
ATOM 721 O O . GLU A 1 91 ? 1.813 7.670 -2.323 1.00 98.19 91 GLU A O 1
ATOM 726 N N . VAL A 1 92 ? 1.523 6.890 -0.235 1.00 98.25 92 VAL A N 1
ATOM 727 C CA . VAL A 1 92 ? 0.127 6.450 -0.371 1.00 98.25 92 VAL A CA 1
ATOM 728 C C . VAL A 1 92 ? -0.567 6.560 0.981 1.0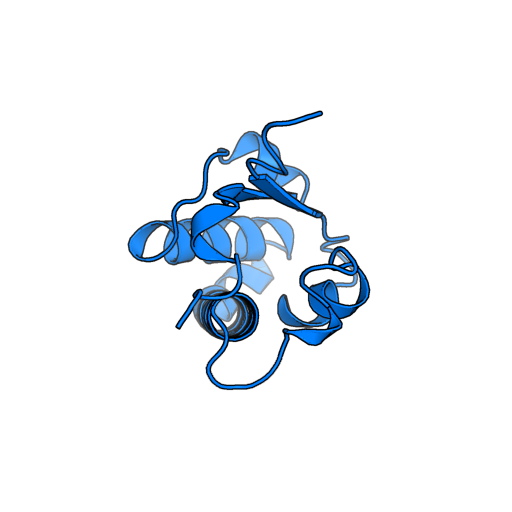0 98.25 92 VAL A C 1
ATOM 730 O O . VAL A 1 92 ? -0.024 6.140 2.004 1.00 98.25 92 VAL A O 1
ATOM 733 N N . THR A 1 93 ? -1.766 7.131 0.995 1.00 98.12 93 THR A N 1
ATOM 734 C CA . THR A 1 93 ? -2.529 7.412 2.213 1.00 98.12 93 THR A CA 1
ATOM 735 C C . THR A 1 93 ? -3.817 6.616 2.214 1.00 98.12 93 THR A C 1
ATOM 737 O O . THR A 1 93 ? -4.604 6.718 1.281 1.00 98.12 93 THR A O 1
ATOM 740 N N . VAL A 1 94 ? -4.060 5.855 3.277 1.00 97.94 94 VAL A N 1
ATOM 741 C CA . VAL A 1 94 ? -5.220 4.964 3.420 1.00 97.94 94 VAL A CA 1
ATOM 742 C C . VAL A 1 94 ? -6.015 5.354 4.664 1.00 97.94 94 VAL A C 1
ATOM 744 O O . VAL A 1 94 ? -5.432 5.793 5.662 1.00 97.94 94 VAL A O 1
ATOM 747 N N . ARG A 1 95 ? -7.345 5.197 4.628 1.00 97.38 95 ARG A N 1
ATOM 748 C CA . ARG A 1 95 ? -8.190 5.331 5.830 1.00 97.38 95 ARG A CA 1
ATOM 749 C C . ARG A 1 95 ? -7.734 4.385 6.937 1.00 97.38 95 ARG A C 1
ATOM 751 O O . ARG A 1 95 ? -7.509 3.202 6.688 1.00 97.38 95 ARG A O 1
ATOM 758 N N . TRP A 1 96 ? -7.645 4.901 8.162 1.00 95.44 96 TRP A N 1
ATOM 759 C CA . TRP A 1 96 ? -7.24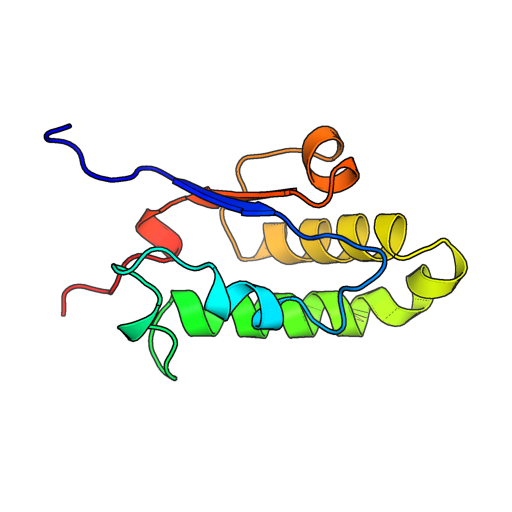3 4.114 9.325 1.00 95.44 96 TRP A CA 1
ATOM 760 C C . TRP A 1 96 ? -8.179 2.928 9.551 1.00 95.44 96 TRP A C 1
ATOM 762 O O . TRP A 1 96 ? -7.713 1.828 9.820 1.00 95.44 96 TRP A O 1
ATOM 772 N N . GLU A 1 97 ? -9.484 3.122 9.375 1.00 94.75 97 GLU A N 1
ATOM 773 C CA . GLU A 1 97 ? -10.511 2.117 9.659 1.00 94.75 97 GLU A CA 1
ATOM 774 C C . GLU A 1 97 ? -10.365 0.853 8.800 1.00 94.75 97 GLU A C 1
ATOM 776 O O . GLU A 1 97 ? -10.778 -0.223 9.220 1.00 94.75 97 GLU A O 1
ATOM 781 N N . ALA A 1 98 ? -9.747 0.961 7.620 1.00 96.06 98 ALA A N 1
ATOM 782 C CA . ALA A 1 98 ? -9.476 -0.189 6.760 1.00 96.06 98 ALA A CA 1
ATOM 783 C C . ALA A 1 98 ? -8.283 -1.032 7.233 1.00 96.06 98 ALA A C 1
ATOM 785 O O . ALA A 1 98 ? -8.184 -2.202 6.877 1.00 96.06 98 ALA A O 1
ATOM 786 N N . LEU A 1 99 ? -7.377 -0.442 8.015 1.00 95.88 99 LEU A N 1
ATOM 787 C CA . LEU A 1 99 ? -6.160 -1.088 8.519 1.00 95.88 99 LEU A CA 1
ATOM 788 C C . LEU A 1 99 ? -6.259 -1.447 10.001 1.00 95.88 99 LEU A C 1
ATOM 790 O O . LEU A 1 99 ? -5.511 -2.302 10.476 1.00 95.88 99 LEU A O 1
ATOM 794 N N . ALA A 1 100 ? -7.148 -0.768 10.727 1.00 91.81 100 ALA A N 1
ATOM 7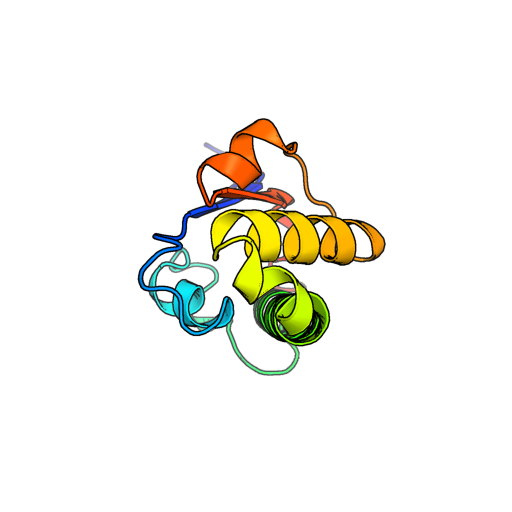95 C CA . ALA A 1 100 ? -7.363 -0.957 12.145 1.00 91.81 100 ALA A CA 1
ATOM 796 C C . ALA A 1 100 ? -7.707 -2.424 12.452 1.00 91.81 100 ALA A C 1
ATOM 798 O O . ALA A 1 100 ? -8.419 -3.061 11.669 1.00 91.81 100 ALA A O 1
ATOM 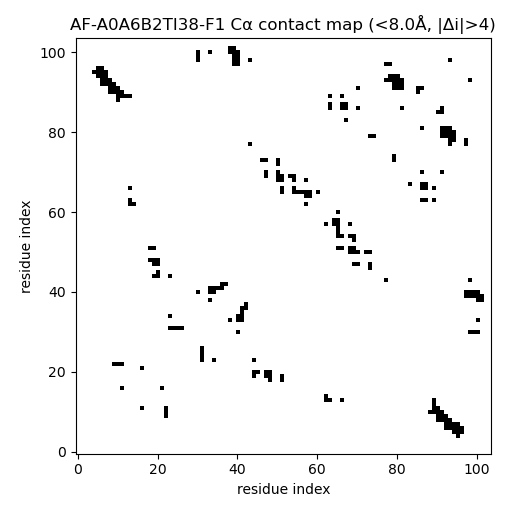799 N N . PRO A 1 101 ? -7.244 -2.962 13.594 1.00 86.56 101 PRO A N 1
ATOM 800 C CA . PRO A 1 101 ? -7.628 -4.299 14.023 1.00 86.56 101 PRO A CA 1
ATOM 801 C C . PRO A 1 101 ? -9.149 -4.406 14.076 1.00 86.56 101 PRO A C 1
ATOM 803 O O . PRO A 1 101 ? -9.818 -3.522 14.622 1.00 86.56 101 PRO A O 1
ATOM 806 N N . ARG A 1 102 ? -9.701 -5.489 13.526 1.00 79.75 102 ARG A N 1
ATOM 807 C CA . ARG A 1 102 ? -11.129 -5.760 13.693 1.00 79.75 102 ARG A CA 1
ATOM 808 C C . ARG A 1 102 ? -11.348 -6.068 15.169 1.00 79.75 102 ARG A C 1
ATOM 810 O O . ARG A 1 102 ? -10.793 -7.036 15.685 1.00 79.75 102 ARG A O 1
ATOM 817 N N . LEU A 1 103 ? -12.113 -5.223 15.854 1.00 65.19 103 LEU A N 1
ATOM 818 C CA . LEU A 1 103 ? -12.682 -5.604 17.140 1.00 65.19 103 LEU A CA 1
ATOM 819 C C . LEU A 1 103 ? -13.614 -6.783 16.840 1.00 65.19 103 LEU A C 1
ATOM 821 O O . LEU A 1 103 ? -14.529 -6.638 16.029 1.00 65.19 103 LEU A O 1
ATOM 825 N N . GLY A 1 104 ? -13.272 -7.957 17.375 1.00 54.00 104 GLY A N 1
ATOM 826 C CA . GLY A 1 104 ? -14.128 -9.142 17.304 1.00 54.00 104 GLY A CA 1
ATOM 827 C C . GLY A 1 104 ? -15.451 -8.929 18.020 1.00 54.00 104 GLY A C 1
ATOM 828 O O . GLY A 1 104 ? -15.506 -8.046 18.907 1.00 54.00 104 GLY A O 1
#

Foldseek 3Di:
DVPDDFKDKQADPLVPDPAQCVSLVVDDPQQNVVCDPPALQVVLRVLLRVLLVVLVVCCVVPSLSSQLRSLVVSVVPFAWDDDNVQSSRRMIMGTPVSRGGPPD

Radius of gyration: 13.43 Å; Cα contacts (8 Å, |Δi|>4): 141; chains: 1; bounding box: 30×27×40 Å

Secondary structure (DSSP, 8-state):
-TT---EEEEE--GGG-S-G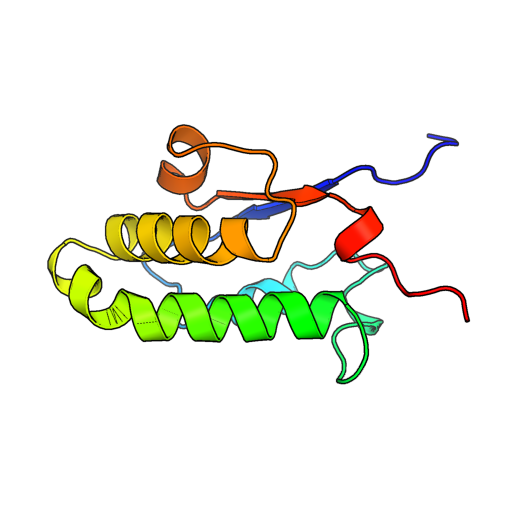GGGGGGS-HHHHTT-STTSHHHHHHHHHHHHHHHTGGGGGG-HHHHHHHHHHHHTTTS-B---HHHHTTTEEEEEHHHHS----

Sequence (104 aa):
GPEGPRTVTFAARLGSLEQPSDLAERLPKALIHRNVPGEPVHAFLRDFDRAWAAAAPYASYGARQRWIRAVRDLTADWPVLDDASRWRQGEVTVRWEALAPRLG

Solvent-accessible surface area (backbone atoms only — not comparable to full-atom values): 6001 Å² total; per-residue (Å²): 117,101,78,66,77,68,59,46,74,49,76,46,64,51,94,76,57,89,53,61,51,69,53,50,85,73,43,56,77,91,45,44,87,41,60,41,94,92,30,40,43,31,52,50,33,52,52,42,34,50,28,43,58,72,22,49,85,34,46,88,73,33,50,57,50,17,46,43,46,16,54,57,59,42,53,78,83,41,66,58,74,68,50,72,74,43,26,70,66,34,32,52,34,31,45,24,81,68,42,43,76,79,82,126